Protein AF-A0A3B8SQQ2-F1 (afdb_monomer)

Secondary structure (DSSP, 8-state):
-B-SSSBHHHHHHHHHHHHHHHHHH-TTTEEEESS-TTS---TTEEEEEEEETTEEEEEEEEGGGGGG--SEE-SSPPPP----GGGGGGGGHHHHHHHT-

Foldseek 3Di:
DAPVPDDVVVVVVVVLLVVLVLCQVPQVFKEKEQAAPVRDDPPQKIKIWGQAPVGIDIDIDGVVCVVSHPHHYDHHDPHDPPDDPVCPCSSVSVVVVVVVD

Mean predicted aligned error: 3.77 Å

pLDDT: mean 93.8, std 9.69, range [54.22, 98.88]

Radius of gyration: 13.98 Å; Cα contacts (8 Å, |Δi|>4): 144; chains: 1; bounding box: 40×26×40 Å

Sequence (101 aa):
MSDGSHTFNELYYHRMVLFSIICNTNKDVAWKSWKHHDGTMYDDYFIVGINTPEGQYSYHYHKDNWNNFLVKELDFAPEWDGHKPSDIERLYSLYEFKINK

Solvent-accessible surface area (backbone atoms only — not comparable to full-atom values): 5876 Å² total; per-residue (Å²): 117,60,83,86,86,49,42,54,68,54,55,54,48,52,51,50,54,56,49,27,53,54,34,52,75,38,43,91,48,14,36,31,16,69,18,37,55,89,65,49,66,62,89,66,36,31,41,39,37,36,60,30,87,78,44,66,52,73,50,76,44,56,53,90,52,54,81,62,51,75,39,46,77,38,88,44,33,73,76,82,87,75,74,53,83,86,52,61,66,40,61,57,40,54,55,58,54,63,75,75,107

Structure (mmCIF, N/CA/C/O backbone):
data_AF-A0A3B8SQQ2-F1
#
_entry.id   AF-A0A3B8SQQ2-F1
#
loop_
_atom_site.group_PDB
_atom_site.id
_atom_site.type_symbol
_atom_site.label_atom_id
_atom_site.label_alt_id
_atom_site.label_comp_id
_atom_site.label_asym_id
_atom_site.label_entity_id
_atom_site.label_seq_id
_atom_site.pdbx_PDB_ins_code
_atom_site.Cartn_x
_atom_site.Cartn_y
_atom_site.Cartn_z
_atom_site.occupancy
_atom_site.B_iso_or_equiv
_atom_site.auth_seq_id
_atom_site.auth_comp_id
_atom_site.auth_asym_id
_atom_site.auth_atom_id
_atom_site.pdbx_PDB_model_num
ATOM 1 N N . MET A 1 1 ? 19.108 1.308 -13.943 1.00 62.34 1 MET A N 1
ATOM 2 C CA . MET A 1 1 ? 19.748 2.338 -13.094 1.00 62.34 1 MET A CA 1
ATOM 3 C C . MET A 1 1 ? 19.969 1.740 -11.705 1.00 62.34 1 MET A C 1
ATOM 5 O O . MET A 1 1 ? 19.176 0.895 -11.294 1.00 62.34 1 MET A O 1
ATOM 9 N N . SER A 1 2 ? 21.069 2.100 -11.049 1.00 81.50 2 SER A N 1
ATOM 10 C CA . SER A 1 2 ? 21.556 1.546 -9.776 1.00 81.50 2 SER A CA 1
ATOM 11 C C . SER A 1 2 ? 22.153 2.686 -8.946 1.00 81.50 2 SER A C 1
ATOM 13 O O . SER A 1 2 ? 22.601 3.671 -9.533 1.00 81.50 2 SER A O 1
ATOM 15 N N . ASP A 1 3 ? 22.162 2.558 -7.619 1.00 76.62 3 ASP A N 1
ATOM 16 C CA . ASP A 1 3 ? 22.834 3.494 -6.702 1.00 76.62 3 ASP A CA 1
ATOM 17 C C . ASP A 1 3 ? 24.338 3.188 -6.505 1.00 76.62 3 ASP A C 1
ATOM 19 O O . ASP A 1 3 ? 25.008 3.835 -5.704 1.00 76.62 3 ASP A O 1
ATOM 23 N N . GLY A 1 4 ? 24.875 2.206 -7.241 1.00 77.31 4 GLY A N 1
ATOM 24 C CA . GLY A 1 4 ? 26.248 1.713 -7.113 1.00 77.31 4 GLY A CA 1
ATOM 25 C C . GLY A 1 4 ? 26.398 0.489 -6.202 1.00 77.31 4 GLY A C 1
ATOM 26 O O . GLY A 1 4 ? 27.436 -0.163 -6.265 1.00 77.31 4 GLY A O 1
ATOM 27 N N . SER A 1 5 ? 25.372 0.143 -5.415 1.00 79.38 5 SER A N 1
ATOM 28 C CA . SER A 1 5 ? 25.329 -1.052 -4.548 1.00 79.38 5 SER A CA 1
ATOM 29 C C . SER A 1 5 ? 24.148 -1.980 -4.867 1.00 79.38 5 SER A C 1
ATOM 31 O O . SER A 1 5 ? 24.291 -3.198 -4.814 1.00 79.38 5 SER A O 1
ATOM 33 N N . HIS A 1 6 ? 23.002 -1.416 -5.249 1.00 80.50 6 HIS A N 1
ATOM 34 C CA . HIS A 1 6 ? 21.772 -2.113 -5.612 1.00 80.50 6 HIS A CA 1
ATOM 35 C C . HIS A 1 6 ? 21.163 -1.544 -6.893 1.00 80.50 6 HIS A C 1
ATOM 37 O O . HIS A 1 6 ? 21.313 -0.369 -7.246 1.00 80.50 6 HIS A O 1
ATOM 43 N N . THR A 1 7 ? 20.432 -2.381 -7.614 1.00 88.62 7 THR A N 1
ATOM 44 C CA . THR A 1 7 ? 19.522 -1.950 -8.673 1.00 88.62 7 THR A CA 1
ATOM 45 C C . THR A 1 7 ? 18.248 -1.372 -8.058 1.00 88.62 7 THR A C 1
ATOM 47 O O . THR A 1 7 ? 17.817 -1.776 -6.978 1.00 88.62 7 THR A O 1
ATOM 50 N N . PHE A 1 8 ? 17.573 -0.459 -8.763 1.00 86.94 8 PHE A N 1
ATOM 51 C CA . PHE A 1 8 ? 16.273 0.023 -8.280 1.00 86.94 8 PHE A CA 1
ATOM 52 C C . PHE A 1 8 ? 15.248 -1.104 -8.127 1.00 86.94 8 PHE A C 1
ATOM 54 O O . PHE A 1 8 ? 14.432 -1.053 -7.213 1.00 86.94 8 PHE A O 1
ATOM 61 N N . ASN A 1 9 ? 15.318 -2.141 -8.963 1.00 88.19 9 ASN A N 1
ATOM 62 C CA . ASN A 1 9 ? 14.433 -3.298 -8.858 1.00 88.19 9 ASN A CA 1
ATOM 63 C C . ASN A 1 9 ? 14.619 -4.038 -7.527 1.00 88.19 9 ASN A C 1
ATOM 65 O O . ASN A 1 9 ? 13.626 -4.399 -6.900 1.00 88.19 9 ASN A O 1
ATOM 69 N N . GLU A 1 10 ? 15.859 -4.208 -7.062 1.00 90.94 10 GLU A N 1
ATOM 70 C CA . GLU A 1 10 ? 16.138 -4.798 -5.745 1.00 90.94 10 GLU A CA 1
ATOM 71 C C . GLU A 1 10 ? 15.594 -3.924 -4.616 1.00 90.94 10 GLU A C 1
ATOM 73 O O . GLU A 1 10 ? 14.944 -4.435 -3.708 1.00 90.94 10 GLU A O 1
ATOM 78 N N . LEU A 1 11 ? 15.765 -2.602 -4.697 1.00 92.00 11 LEU A N 1
ATOM 79 C CA . LEU A 1 11 ? 15.220 -1.682 -3.694 1.00 92.00 11 LEU A CA 1
ATOM 80 C C . LEU A 1 11 ? 13.683 -1.714 -3.651 1.00 92.00 11 LEU A C 1
ATOM 82 O O . LEU A 1 11 ? 13.096 -1.759 -2.568 1.00 92.00 11 LEU A O 1
ATOM 86 N N . TYR A 1 12 ? 13.017 -1.748 -4.810 1.00 92.25 12 TYR A N 1
ATOM 87 C CA . TYR A 1 12 ? 11.562 -1.903 -4.885 1.00 92.25 12 TYR A CA 1
ATOM 88 C C . TYR A 1 12 ? 11.101 -3.253 -4.335 1.00 92.25 12 TYR A C 1
ATOM 90 O O . TYR A 1 12 ? 10.100 -3.305 -3.619 1.00 92.25 12 TYR A O 1
ATOM 98 N N . TYR A 1 13 ? 11.839 -4.325 -4.623 1.00 95.62 13 TYR A N 1
ATOM 99 C CA . TYR A 1 13 ? 11.557 -5.652 -4.091 1.00 95.62 13 TYR A CA 1
ATOM 100 C C . TYR A 1 13 ? 11.714 -5.695 -2.565 1.00 95.62 13 TYR A C 1
ATOM 102 O O . TYR A 1 13 ? 10.801 -6.140 -1.873 1.00 95.62 13 TYR A O 1
ATOM 110 N N . HIS A 1 14 ? 12.805 -5.156 -2.014 1.00 96.50 14 HIS A N 1
ATOM 111 C CA . HIS A 1 14 ? 13.004 -5.065 -0.565 1.00 96.50 14 HIS A CA 1
ATOM 112 C C . HIS A 1 14 ? 11.891 -4.259 0.104 1.00 96.50 14 HIS A C 1
ATOM 114 O O . HIS A 1 14 ? 11.316 -4.712 1.093 1.00 96.50 14 HIS A O 1
ATOM 120 N N . ARG A 1 15 ? 11.532 -3.097 -0.459 1.00 96.81 15 ARG A N 1
ATOM 121 C CA . ARG A 1 15 ? 10.428 -2.273 0.047 1.00 96.81 15 ARG A CA 1
ATOM 122 C C . ARG A 1 15 ? 9.105 -3.035 0.046 1.00 96.81 15 ARG A C 1
ATOM 124 O O . ARG A 1 15 ? 8.381 -2.979 1.035 1.00 96.81 15 ARG A O 1
ATOM 131 N N . MET A 1 16 ? 8.819 -3.774 -1.026 1.00 98.12 16 MET A N 1
ATOM 132 C CA . MET A 1 16 ? 7.631 -4.622 -1.132 1.00 98.12 16 MET A CA 1
ATOM 133 C C . MET A 1 16 ? 7.607 -5.690 -0.035 1.00 98.12 16 MET A C 1
ATOM 135 O O . MET A 1 16 ? 6.613 -5.790 0.684 1.00 98.12 16 MET A O 1
ATOM 139 N N . VAL A 1 17 ? 8.708 -6.427 0.153 1.00 98.62 17 VAL A N 1
ATOM 140 C CA . VAL A 1 17 ? 8.807 -7.465 1.191 1.00 98.62 17 VAL A CA 1
ATOM 141 C C . VAL A 1 17 ? 8.607 -6.858 2.578 1.00 98.62 17 VAL A C 1
ATOM 143 O O . VAL A 1 17 ? 7.739 -7.313 3.321 1.00 98.62 17 VAL A O 1
ATOM 146 N N . LEU A 1 18 ? 9.344 -5.800 2.921 1.00 98.38 18 LEU A N 1
ATOM 147 C CA . LEU A 1 18 ? 9.254 -5.154 4.234 1.00 98.38 18 LEU A CA 1
ATOM 148 C C . LEU A 1 18 ? 7.847 -4.612 4.510 1.00 98.38 18 LEU A C 1
ATOM 150 O O . LEU A 1 18 ? 7.287 -4.853 5.581 1.00 98.38 18 LEU A O 1
ATOM 154 N N . PHE A 1 19 ? 7.240 -3.940 3.529 1.00 98.50 19 PHE A N 1
ATOM 155 C CA . PHE A 1 19 ? 5.887 -3.414 3.675 1.00 98.50 19 PHE A CA 1
ATOM 156 C C . PHE A 1 19 ? 4.846 -4.533 3.797 1.00 98.50 19 PHE A C 1
ATOM 158 O O . PHE A 1 19 ? 3.919 -4.417 4.595 1.00 98.50 19 PHE A O 1
ATOM 165 N N . SER A 1 20 ? 5.025 -5.657 3.093 1.00 98.69 20 SER A N 1
ATOM 166 C CA . SER A 1 20 ? 4.146 -6.824 3.239 1.00 98.69 20 SER A CA 1
ATOM 167 C C . SER A 1 20 ? 4.154 -7.385 4.659 1.00 98.69 20 SER A C 1
ATOM 169 O O . SER A 1 20 ? 3.092 -7.678 5.205 1.00 98.69 20 SER A O 1
ATOM 171 N N . ILE A 1 21 ? 5.322 -7.447 5.309 1.00 98.50 21 ILE A N 1
ATOM 172 C CA . ILE A 1 21 ? 5.436 -7.877 6.706 1.00 98.50 21 ILE A CA 1
ATOM 173 C C . ILE A 1 21 ? 4.717 -6.892 7.638 1.00 98.50 21 ILE A C 1
ATOM 175 O O . ILE A 1 21 ? 3.966 -7.323 8.516 1.00 98.50 21 ILE A O 1
ATOM 179 N N . ILE A 1 22 ? 4.868 -5.581 7.427 1.00 97.88 22 ILE A N 1
ATOM 180 C CA . ILE A 1 22 ? 4.156 -4.557 8.211 1.00 97.88 22 ILE A CA 1
ATOM 181 C C . ILE A 1 22 ? 2.636 -4.713 8.061 1.00 97.88 22 ILE A C 1
ATOM 183 O O . ILE A 1 22 ? 1.927 -4.822 9.060 1.00 97.88 22 ILE A O 1
ATOM 187 N N . CYS A 1 23 ? 2.115 -4.797 6.839 1.00 98.50 23 CYS A N 1
ATOM 188 C CA . CYS A 1 23 ? 0.680 -4.965 6.602 1.00 98.50 23 CYS A CA 1
ATOM 189 C C . CYS A 1 23 ? 0.150 -6.283 7.194 1.00 98.50 23 CYS A C 1
ATOM 191 O O . CYS A 1 23 ? -0.861 -6.297 7.896 1.00 98.50 23 CYS A O 1
ATOM 193 N N . ASN A 1 24 ? 0.862 -7.394 6.988 1.00 98.44 24 ASN A N 1
ATOM 194 C CA . ASN A 1 24 ? 0.446 -8.719 7.458 1.00 98.44 24 ASN A CA 1
ATOM 195 C C . ASN A 1 24 ? 0.485 -8.870 8.988 1.00 98.44 24 ASN A C 1
ATOM 197 O O . ASN A 1 24 ? -0.175 -9.763 9.525 1.00 98.44 24 ASN A O 1
ATOM 201 N N . THR A 1 25 ? 1.240 -8.024 9.693 1.00 97.12 25 THR A N 1
ATOM 202 C CA . THR A 1 25 ? 1.289 -7.978 11.167 1.00 97.12 25 THR A CA 1
ATOM 203 C C . THR A 1 25 ? 0.288 -6.991 11.779 1.00 97.12 25 THR A C 1
ATOM 205 O O . THR A 1 25 ? 0.087 -7.008 12.993 1.00 97.12 25 THR A O 1
ATOM 208 N N . ASN A 1 26 ? -0.374 -6.171 10.957 1.00 96.81 26 ASN A N 1
ATOM 209 C CA . ASN A 1 26 ? -1.356 -5.157 11.356 1.00 96.81 26 ASN A CA 1
ATOM 210 C C . ASN A 1 26 ? -2.653 -5.302 10.530 1.00 96.81 26 ASN A C 1
ATOM 212 O O . ASN A 1 26 ? -3.174 -4.338 9.971 1.00 96.81 26 ASN A O 1
ATOM 216 N N . LYS A 1 27 ? -3.151 -6.542 10.398 1.00 96.44 27 LYS A N 1
ATOM 217 C CA . LYS A 1 27 ? -4.271 -6.912 9.503 1.00 96.44 27 LYS A CA 1
ATOM 218 C C . LYS A 1 27 ? -5.585 -6.189 9.796 1.00 96.44 27 LYS A C 1
ATOM 220 O O . LYS A 1 27 ? -6.450 -6.147 8.930 1.00 96.44 27 LYS A O 1
ATOM 225 N N . ASP A 1 28 ? -5.754 -5.685 11.011 1.00 96.06 28 ASP A N 1
ATOM 226 C CA . ASP A 1 28 ? -6.929 -4.941 11.456 1.00 96.06 28 ASP A CA 1
ATOM 227 C C . ASP A 1 28 ? -6.997 -3.527 10.868 1.00 96.06 28 ASP A C 1
ATOM 229 O O . ASP A 1 28 ? -8.090 -2.992 10.690 1.00 96.06 28 ASP A O 1
ATOM 233 N N . VAL A 1 29 ? -5.845 -2.950 10.520 1.00 96.94 29 VAL A N 1
ATOM 234 C CA . VAL A 1 29 ? -5.735 -1.590 9.970 1.00 96.94 29 VAL A CA 1
ATOM 235 C C . VAL A 1 29 ? -5.129 -1.544 8.565 1.00 96.94 29 VAL A C 1
ATOM 237 O O . VAL A 1 29 ? -5.086 -0.480 7.947 1.00 96.94 29 VAL A O 1
ATOM 240 N N . ALA A 1 30 ? -4.684 -2.685 8.037 1.00 98.50 30 ALA A N 1
ATOM 241 C CA . ALA A 1 30 ? -4.146 -2.822 6.690 1.00 98.50 30 ALA A CA 1
ATOM 242 C C . ALA A 1 30 ? -5.180 -3.366 5.694 1.00 98.50 30 ALA A C 1
ATOM 244 O O . ALA A 1 30 ? -6.058 -4.164 6.032 1.00 98.50 30 ALA A O 1
ATOM 245 N N . TRP A 1 31 ? -5.044 -2.951 4.438 1.00 98.75 31 TRP A 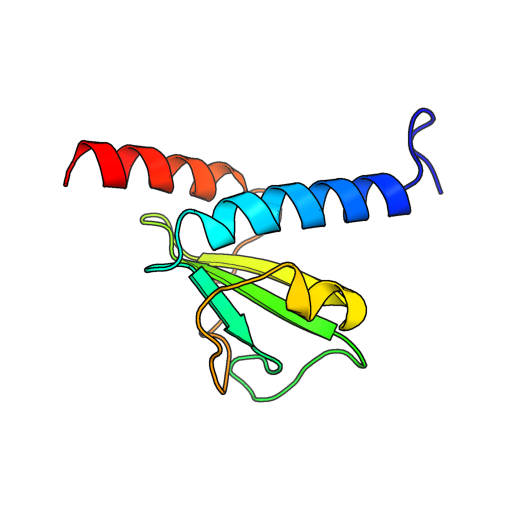N 1
ATOM 246 C CA . TRP A 1 31 ? -5.984 -3.260 3.366 1.00 98.75 31 TRP A CA 1
ATOM 247 C C . TRP A 1 31 ? -5.292 -3.296 2.001 1.00 98.75 31 TRP A C 1
ATOM 249 O O . TRP A 1 31 ? -4.236 -2.699 1.811 1.00 98.75 31 TRP A O 1
ATOM 259 N N . LYS A 1 32 ? -5.899 -3.977 1.029 1.00 98.88 32 LYS A N 1
ATOM 260 C CA . LYS A 1 32 ? -5.482 -3.963 -0.381 1.00 98.88 32 LYS A CA 1
ATOM 261 C C . LYS A 1 32 ? -6.684 -3.813 -1.307 1.00 98.88 32 LYS A C 1
ATOM 263 O O . LYS A 1 32 ? -7.787 -4.208 -0.943 1.00 98.88 32 LYS A O 1
ATOM 268 N N . SER A 1 33 ? -6.482 -3.251 -2.493 1.00 98.81 33 SER A N 1
ATOM 269 C CA . SER A 1 33 ? -7.534 -3.096 -3.500 1.00 98.81 33 SER A CA 1
ATOM 270 C C . SER A 1 33 ? -6.967 -3.085 -4.917 1.00 98.81 33 SER A C 1
ATOM 272 O O . SER A 1 33 ? -5.858 -2.607 -5.157 1.00 98.81 33 SER A O 1
ATOM 274 N N . TRP A 1 34 ? -7.765 -3.572 -5.865 1.00 98.75 34 TRP A N 1
ATOM 275 C CA . TRP A 1 34 ? -7.503 -3.453 -7.300 1.00 98.75 34 TRP A CA 1
ATOM 276 C C . TRP A 1 34 ? -7.877 -2.084 -7.873 1.00 98.75 34 TRP A C 1
ATOM 278 O O . TRP A 1 34 ? -7.602 -1.829 -9.041 1.00 98.75 34 TRP A O 1
ATOM 288 N N . LYS A 1 35 ? -8.520 -1.211 -7.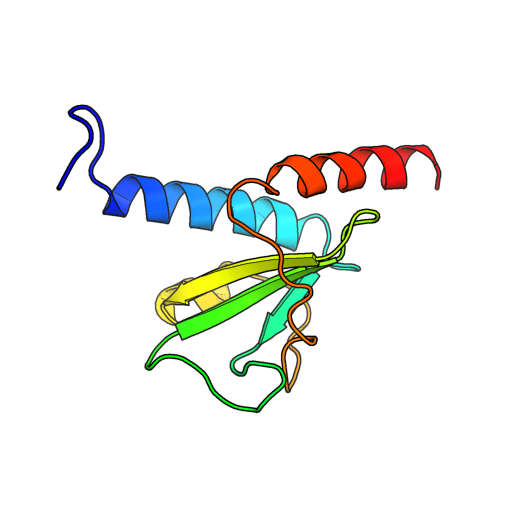090 1.00 98.69 35 LYS A N 1
ATOM 289 C CA . LYS A 1 35 ? -8.996 0.095 -7.553 1.00 98.69 35 LYS A CA 1
ATOM 290 C C . LYS A 1 35 ? -8.668 1.186 -6.548 1.00 98.69 35 LYS A C 1
ATOM 292 O O . LYS A 1 35 ? -8.726 0.979 -5.338 1.00 98.69 35 LYS A O 1
ATOM 297 N N . HIS A 1 36 ? -8.359 2.370 -7.052 1.00 98.69 36 HIS A N 1
ATOM 298 C CA . HIS A 1 36 ? -8.396 3.598 -6.271 1.00 98.69 36 HIS A CA 1
ATOM 299 C C . HIS A 1 36 ? -9.828 3.918 -5.837 1.00 98.69 36 HIS A C 1
ATOM 301 O O . HIS A 1 36 ? -10.783 3.316 -6.326 1.00 98.69 36 HIS A O 1
ATOM 307 N N . HIS A 1 37 ? -9.979 4.912 -4.965 1.00 98.50 37 HIS A N 1
ATOM 308 C CA . HIS A 1 37 ? -11.280 5.438 -4.549 1.00 98.50 37 HIS A CA 1
ATOM 309 C C . HIS A 1 37 ? -12.193 5.821 -5.731 1.00 98.50 37 HIS A C 1
ATOM 311 O O . HIS A 1 37 ? -13.389 5.554 -5.701 1.00 98.50 37 HIS A O 1
ATOM 317 N N . ASP A 1 38 ? -11.627 6.398 -6.795 1.00 98.25 38 ASP A N 1
ATOM 318 C CA . ASP A 1 38 ? -12.357 6.831 -7.996 1.00 98.25 38 ASP A CA 1
ATOM 319 C C . ASP A 1 38 ? -12.617 5.703 -9.016 1.00 98.25 38 ASP 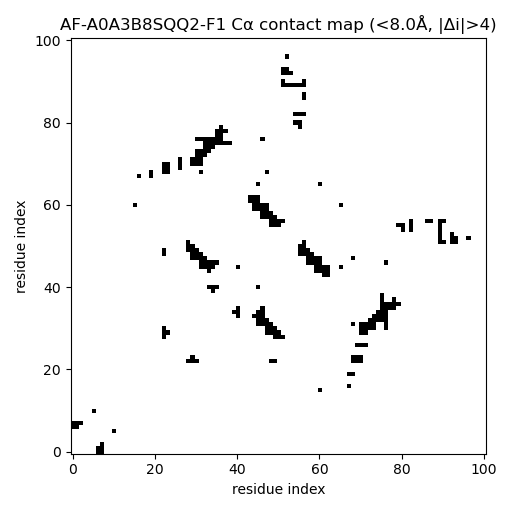A C 1
ATOM 321 O O . ASP A 1 38 ? -13.183 5.936 -10.085 1.00 98.25 38 ASP A O 1
ATOM 325 N N . GLY A 1 39 ? -12.204 4.473 -8.701 1.00 98.25 39 GLY A N 1
ATOM 326 C CA . GLY A 1 39 ? -12.3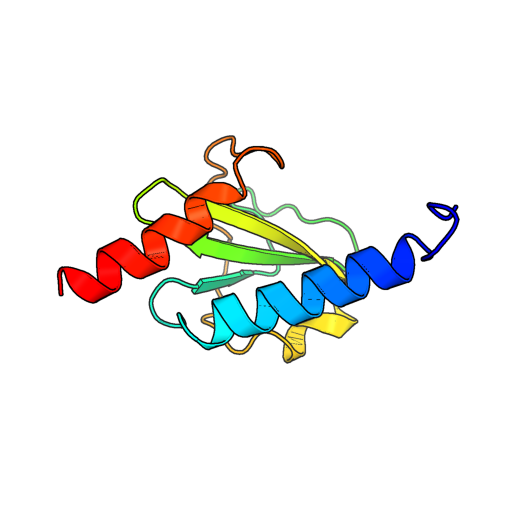55 3.305 -9.563 1.00 98.25 39 GLY A CA 1
ATOM 327 C C . GLY A 1 39 ? -11.261 3.112 -10.613 1.00 98.25 39 GLY A C 1
ATOM 328 O O . GLY A 1 39 ? -11.296 2.098 -11.313 1.00 98.25 39 GLY A O 1
ATOM 329 N N . THR A 1 40 ? -10.291 4.024 -10.714 1.00 98.19 40 THR A N 1
ATOM 330 C CA . THR A 1 40 ? -9.135 3.884 -11.613 1.00 98.19 40 THR A CA 1
ATOM 331 C C . THR A 1 40 ? -8.054 2.977 -11.016 1.00 98.19 40 THR A C 1
ATOM 333 O O . THR A 1 40 ? -8.049 2.698 -9.818 1.00 98.19 40 THR A O 1
ATOM 336 N N . MET A 1 41 ? -7.121 2.504 -11.844 1.00 98.19 41 MET A N 1
ATOM 337 C CA . MET A 1 41 ? -5.876 1.850 -11.423 1.00 98.19 41 MET A CA 1
ATOM 338 C C . MET A 1 41 ? -4.867 1.884 -12.577 1.00 98.19 41 MET A C 1
ATOM 340 O O . MET A 1 41 ? -5.257 2.069 -13.730 1.00 98.19 41 MET A O 1
ATOM 344 N N . TYR A 1 42 ? -3.580 1.704 -12.279 1.00 97.12 42 TYR A N 1
ATOM 345 C CA . TYR A 1 42 ? -2.571 1.459 -13.311 1.00 97.12 42 TYR A CA 1
ATOM 346 C C . TYR A 1 42 ? -2.664 0.016 -13.825 1.00 97.12 42 TYR A C 1
ATOM 348 O O . TYR A 1 42 ? -2.896 -0.906 -13.041 1.00 97.12 42 TYR A O 1
ATOM 356 N N . ASP A 1 43 ? -2.439 -0.191 -15.122 1.00 97.44 43 ASP A N 1
ATOM 357 C CA . ASP A 1 43 ? -2.482 -1.522 -15.737 1.00 97.44 43 ASP A CA 1
ATOM 358 C C . ASP A 1 43 ? -1.552 -2.506 -15.018 1.00 97.44 43 ASP A C 1
ATOM 360 O O . ASP A 1 43 ? -0.365 -2.238 -14.868 1.00 97.44 43 ASP A O 1
ATOM 364 N N . ASP A 1 44 ? -2.091 -3.656 -14.602 1.00 98.00 44 ASP A N 1
ATOM 365 C CA . ASP A 1 44 ? -1.390 -4.720 -13.867 1.00 98.00 44 ASP A CA 1
ATOM 366 C C . ASP A 1 44 ? -0.874 -4.357 -12.461 1.00 98.00 44 ASP A C 1
ATOM 368 O O . ASP A 1 44 ? -0.069 -5.097 -11.889 1.00 98.00 44 ASP A O 1
ATOM 372 N N . TYR A 1 45 ? -1.366 -3.279 -11.849 1.00 98.62 45 TYR A N 1
ATOM 373 C CA . TYR A 1 45 ? -1.045 -2.928 -10.463 1.00 98.62 45 TYR A CA 1
ATOM 374 C C . TYR A 1 45 ? -2.239 -3.094 -9.525 1.00 98.62 45 TYR A C 1
ATOM 376 O O . TYR A 1 45 ? -3.402 -3.112 -9.922 1.00 98.62 45 TYR A O 1
ATOM 384 N N . PHE A 1 46 ? -1.921 -3.188 -8.241 1.00 98.81 46 PHE A N 1
ATOM 385 C CA . PHE A 1 46 ? -2.855 -2.998 -7.145 1.00 98.81 46 PHE A CA 1
ATOM 386 C C . PHE A 1 46 ? -2.275 -2.000 -6.151 1.00 98.81 46 PHE A C 1
ATOM 388 O O . PHE A 1 46 ? -1.069 -1.736 -6.146 1.00 98.81 46 PHE A O 1
ATOM 395 N N . ILE A 1 47 ? -3.132 -1.482 -5.279 1.00 98.81 47 ILE A N 1
ATOM 396 C CA . ILE A 1 47 ? -2.739 -0.633 -4.161 1.00 98.81 47 ILE A CA 1
ATOM 397 C C . ILE A 1 47 ? -2.900 -1.395 -2.849 1.00 98.81 47 ILE A C 1
ATOM 399 O O . ILE A 1 47 ? -3.871 -2.122 -2.630 1.00 98.81 47 ILE A O 1
ATOM 403 N N . VAL A 1 48 ? -1.932 -1.223 -1.961 1.00 98.81 48 VAL A N 1
ATOM 404 C CA . VAL A 1 48 ? -1.975 -1.711 -0.585 1.00 98.81 48 VAL A CA 1
ATOM 405 C C . VAL A 1 48 ? -1.656 -0.564 0.348 1.00 98.81 48 VAL A C 1
ATOM 407 O O . VAL A 1 48 ? -0.727 0.206 0.102 1.00 98.81 48 VAL A O 1
ATOM 410 N N . GLY A 1 49 ? -2.433 -0.449 1.414 1.00 98.44 49 GLY A N 1
ATOM 411 C CA . GLY A 1 49 ? -2.284 0.613 2.387 1.00 98.44 49 GLY A CA 1
ATOM 412 C C . GLY A 1 49 ? -2.505 0.142 3.810 1.00 98.44 49 GLY A C 1
ATOM 413 O O . GLY A 1 49 ? -2.973 -0.966 4.083 1.00 98.44 49 GLY A O 1
ATOM 414 N N . ILE A 1 50 ? -2.120 1.013 4.728 1.00 98.44 50 ILE A N 1
ATOM 415 C CA . ILE A 1 50 ? -2.316 0.850 6.157 1.00 98.44 50 ILE A CA 1
ATOM 416 C C . ILE A 1 50 ? -2.781 2.180 6.739 1.00 98.44 50 ILE A C 1
ATOM 418 O O . ILE A 1 50 ? -2.240 3.238 6.413 1.00 98.44 50 ILE A O 1
ATOM 422 N N . ASN A 1 51 ? -3.807 2.121 7.581 1.00 97.50 51 ASN A N 1
ATOM 423 C CA . ASN A 1 51 ? -4.295 3.280 8.314 1.00 97.50 51 ASN A CA 1
ATOM 424 C C . ASN A 1 51 ? -3.479 3.398 9.602 1.00 97.50 51 ASN A C 1
ATOM 426 O O . ASN A 1 51 ? -3.600 2.550 10.488 1.00 97.50 51 ASN A O 1
ATOM 430 N N . THR A 1 52 ? -2.633 4.420 9.702 1.00 96.81 52 THR A N 1
ATOM 431 C CA . THR A 1 52 ? -1.914 4.729 10.940 1.00 96.81 52 THR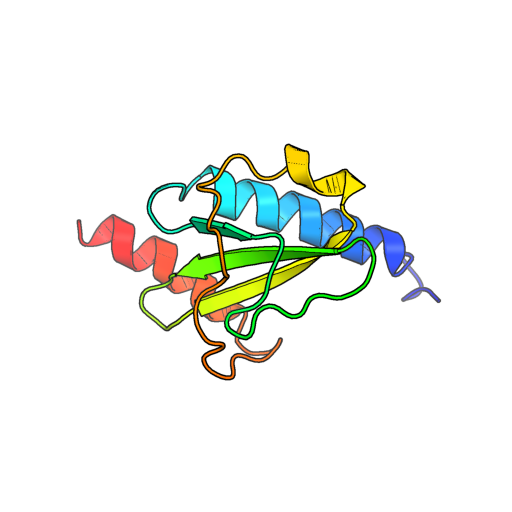 A CA 1
ATOM 432 C C . THR A 1 52 ? -2.666 5.822 11.713 1.00 96.81 52 THR A C 1
ATOM 434 O O . THR A 1 52 ? -3.490 6.533 11.126 1.00 96.81 52 THR A O 1
ATOM 437 N N . PRO A 1 53 ? -2.418 5.985 13.025 1.00 95.50 53 PRO A N 1
ATOM 438 C CA . PRO A 1 53 ? -2.950 7.117 13.789 1.00 95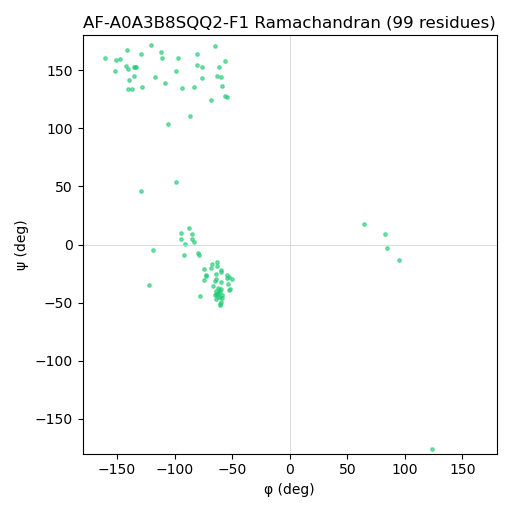.50 53 PRO A CA 1
ATOM 439 C C . PRO A 1 53 ? -2.662 8.501 13.187 1.00 95.50 53 PRO A C 1
ATOM 441 O O . PRO A 1 53 ? -3.443 9.425 13.392 1.00 95.50 53 PRO A O 1
ATOM 444 N N . GLU A 1 54 ? -1.569 8.645 12.436 1.00 96.19 54 GLU A N 1
ATOM 445 C CA . GLU A 1 54 ? -1.155 9.907 11.805 1.00 96.19 54 GLU A CA 1
ATOM 446 C C . GLU A 1 54 ? -1.631 10.064 10.350 1.00 96.19 54 GLU A C 1
ATOM 448 O O . GLU A 1 54 ? -1.276 11.031 9.673 1.00 96.19 54 GLU A O 1
ATOM 453 N N . GLY A 1 55 ? -2.435 9.125 9.853 1.00 96.38 55 GLY A N 1
ATOM 454 C CA . GLY A 1 55 ? -2.972 9.135 8.496 1.00 96.38 55 GLY A CA 1
ATOM 455 C C . GLY A 1 55 ? -2.629 7.874 7.713 1.00 96.38 55 GLY A C 1
ATOM 456 O O . GLY A 1 55 ? -2.060 6.911 8.226 1.00 96.38 55 GLY A O 1
ATOM 457 N N . GLN A 1 56 ? -3.013 7.847 6.441 1.00 96.81 56 GLN A N 1
ATOM 458 C CA . GLN A 1 56 ? -2.783 6.668 5.613 1.00 96.81 56 GLN A CA 1
ATOM 459 C C . GLN A 1 56 ? -1.343 6.637 5.101 1.00 96.81 56 GLN A C 1
ATOM 461 O O . GLN A 1 56 ? -0.694 7.674 4.939 1.00 96.81 56 GLN A O 1
ATOM 466 N N . TYR A 1 57 ? -0.858 5.433 4.808 1.00 98.25 57 TYR A N 1
ATOM 467 C CA . TYR A 1 57 ? 0.340 5.239 4.003 1.00 98.25 57 TYR A CA 1
ATOM 468 C C . TYR A 1 57 ? 0.154 4.050 3.063 1.00 98.25 57 TYR A C 1
ATOM 470 O O . TYR A 1 57 ? -0.347 3.001 3.477 1.00 98.25 57 TYR A O 1
ATOM 478 N N . SER A 1 58 ? 0.516 4.210 1.789 1.00 98.38 58 SER A N 1
ATOM 479 C CA . SER A 1 58 ? 0.201 3.222 0.755 1.00 98.38 58 SER A CA 1
ATOM 480 C C . SER A 1 58 ? 1.259 3.119 -0.339 1.00 98.38 58 SER A C 1
ATOM 482 O O . SER A 1 58 ? 2.060 4.028 -0.549 1.00 98.38 58 SER A O 1
ATOM 484 N N . TYR A 1 59 ? 1.243 1.991 -1.047 1.00 98.31 59 TYR A N 1
ATOM 485 C CA . TYR A 1 59 ? 2.077 1.741 -2.215 1.00 98.31 59 TYR A CA 1
ATOM 486 C C . TYR A 1 59 ? 1.310 0.997 -3.302 1.00 98.31 59 TYR A C 1
ATOM 488 O O . TYR A 1 59 ? 0.449 0.160 -3.021 1.00 98.31 59 TYR A O 1
ATOM 496 N N . HIS A 1 60 ? 1.722 1.235 -4.544 1.00 98.31 60 HIS A N 1
ATOM 497 C CA . HIS A 1 60 ? 1.345 0.428 -5.696 1.00 98.31 60 HIS A CA 1
ATOM 498 C C . HIS A 1 60 ? 2.388 -0.648 -5.964 1.00 98.31 60 HIS A C 1
ATOM 500 O O . HIS A 1 60 ? 3.589 -0.362 -6.005 1.00 98.31 60 HIS A O 1
ATOM 506 N N . TYR A 1 61 ? 1.928 -1.872 -6.207 1.00 98.44 61 TYR A N 1
ATOM 507 C CA . TYR A 1 61 ? 2.777 -2.987 -6.619 1.00 98.44 61 TYR A CA 1
ATOM 508 C C . TYR A 1 61 ? 2.158 -3.734 -7.797 1.00 98.44 61 TYR A C 1
ATOM 510 O O . TYR A 1 61 ? 0.941 -3.759 -7.960 1.00 98.44 61 TYR A O 1
ATOM 518 N N . HIS A 1 62 ? 3.011 -4.360 -8.608 1.00 98.12 62 HIS A N 1
ATOM 519 C CA . HIS A 1 62 ? 2.572 -5.215 -9.707 1.00 98.12 62 HIS A CA 1
ATOM 520 C C . HIS A 1 62 ? 1.785 -6.424 -9.173 1.00 98.12 62 HIS A C 1
ATOM 522 O O . HIS A 1 62 ? 2.146 -6.966 -8.120 1.00 98.12 62 HIS A O 1
ATOM 528 N N . LYS A 1 63 ? 0.762 -6.866 -9.917 1.00 98.38 63 LYS A N 1
ATOM 529 C CA . LYS A 1 63 ? -0.191 -7.940 -9.572 1.00 98.38 63 LYS A CA 1
ATOM 530 C C . LYS A 1 63 ? 0.460 -9.239 -9.102 1.00 98.38 63 LYS A C 1
ATOM 532 O O . LYS A 1 63 ? -0.104 -9.925 -8.256 1.00 98.38 63 LYS A O 1
ATOM 537 N N . ASP A 1 64 ? 1.669 -9.542 -9.570 1.00 98.06 64 ASP A N 1
ATOM 538 C CA . ASP A 1 64 ? 2.417 -10.741 -9.166 1.00 98.06 64 ASP A CA 1
ATOM 539 C C . ASP A 1 64 ? 2.703 -10.782 -7.656 1.00 98.06 64 ASP A C 1
ATOM 541 O O . ASP A 1 64 ? 2.867 -11.852 -7.075 1.00 98.06 64 ASP A O 1
ATOM 545 N N . ASN A 1 65 ? 2.715 -9.621 -6.995 1.00 98.38 65 ASN A N 1
ATOM 546 C CA . ASN A 1 65 ? 2.946 -9.506 -5.556 1.00 98.38 65 ASN A CA 1
ATOM 547 C C . ASN A 1 65 ? 1.654 -9.557 -4.726 1.00 98.38 65 ASN A C 1
ATOM 549 O O . ASN A 1 65 ? 1.720 -9.454 -3.502 1.00 98.38 65 ASN A O 1
ATOM 553 N N . TRP A 1 66 ? 0.480 -9.710 -5.349 1.00 98.62 66 TRP A N 1
ATOM 554 C CA . TRP A 1 66 ? -0.823 -9.677 -4.671 1.00 98.62 66 TRP A CA 1
ATOM 555 C C . TRP A 1 66 ? -0.914 -10.642 -3.483 1.00 98.62 66 TRP A C 1
ATOM 557 O O . TRP A 1 66 ? -1.469 -10.312 -2.431 1.00 98.62 66 TRP A O 1
ATOM 567 N N . ASN A 1 67 ? -0.335 -11.833 -3.644 1.00 98.50 67 ASN A N 1
ATOM 568 C CA . ASN A 1 67 ? -0.373 -12.899 -2.645 1.00 98.50 67 ASN A CA 1
ATOM 569 C C . ASN A 1 67 ? 0.626 -12.703 -1.494 1.00 98.50 67 ASN A C 1
ATOM 571 O O . ASN A 1 67 ? 0.521 -13.397 -0.486 1.00 98.50 67 ASN A O 1
ATOM 575 N N . ASN A 1 68 ? 1.541 -11.733 -1.591 1.00 98.56 68 ASN A N 1
ATOM 576 C CA . ASN A 1 68 ? 2.428 -11.376 -0.479 1.00 98.56 68 ASN A CA 1
ATOM 577 C C . ASN A 1 68 ? 1.674 -10.593 0.612 1.00 98.56 68 ASN A C 1
ATOM 579 O O . ASN A 1 68 ? 2.099 -10.567 1.766 1.00 98.56 68 ASN A O 1
ATOM 583 N N . PHE A 1 69 ? 0.532 -9.986 0.270 1.00 98.75 69 PHE A N 1
ATOM 584 C CA . PHE A 1 69 ? -0.295 -9.190 1.177 1.00 98.75 69 PHE A CA 1
ATOM 585 C C . PHE A 1 69 ? -1.561 -9.959 1.570 1.00 98.75 69 PHE A C 1
ATOM 587 O O . PHE A 1 69 ? -2.526 -10.056 0.810 1.00 98.75 69 PHE A O 1
ATOM 594 N N . LEU A 1 70 ? -1.565 -10.496 2.788 1.00 98.50 70 LEU A N 1
ATOM 595 C CA . LEU A 1 70 ? -2.632 -11.306 3.382 1.00 98.50 70 LEU A CA 1
ATOM 596 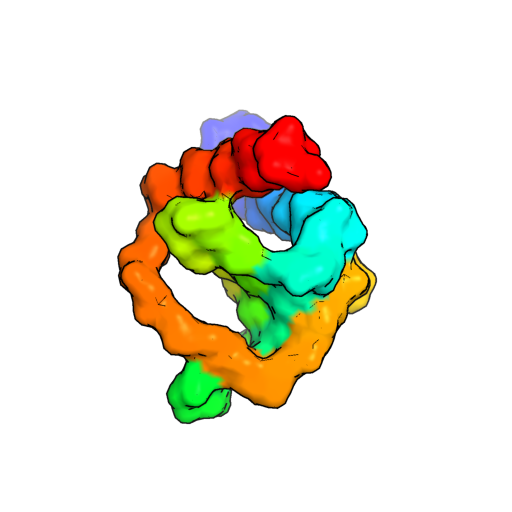C C . LEU A 1 70 ? -3.509 -10.449 4.309 1.00 98.50 70 LEU A C 1
ATOM 598 O O . LEU A 1 70 ? -3.677 -10.748 5.495 1.00 98.50 70 LEU A O 1
ATOM 602 N N . VAL A 1 71 ? -4.022 -9.350 3.761 1.00 98.69 71 VAL A N 1
ATOM 603 C CA . VAL A 1 71 ? -4.839 -8.343 4.454 1.00 98.69 71 VAL A CA 1
ATOM 604 C C . VAL A 1 71 ? -6.213 -8.219 3.803 1.00 98.69 71 VAL A C 1
ATOM 606 O O . VAL A 1 71 ? -6.455 -8.806 2.745 1.00 98.69 71 VAL A O 1
ATOM 609 N N . LYS A 1 72 ? -7.117 -7.465 4.438 1.00 98.56 72 LYS A N 1
ATOM 610 C CA . LYS A 1 72 ? -8.483 -7.265 3.948 1.00 98.56 72 LYS A CA 1
ATOM 611 C C . LYS A 1 72 ? -8.474 -6.700 2.524 1.00 98.56 72 LYS A C 1
ATOM 613 O O . LYS A 1 72 ? -7.847 -5.677 2.265 1.00 98.56 72 LYS A O 1
ATOM 618 N N . GLU A 1 73 ? -9.198 -7.353 1.624 1.00 98.75 73 GLU A N 1
ATOM 619 C CA . GLU A 1 73 ? -9.474 -6.829 0.289 1.00 98.75 73 GLU A CA 1
ATOM 620 C C . GLU A 1 73 ? -10.664 -5.864 0.341 1.00 98.75 73 GLU A C 1
ATOM 622 O O . GLU A 1 73 ? -11.663 -6.133 1.014 1.00 98.75 73 GLU A O 1
ATOM 627 N N . LEU A 1 74 ? -10.531 -4.724 -0.333 1.00 98.75 74 LEU A N 1
ATOM 628 C CA . LEU A 1 74 ? -11.571 -3.711 -0.484 1.00 98.75 74 LEU A CA 1
ATOM 629 C C . LEU A 1 74 ? -11.944 -3.567 -1.959 1.00 98.75 74 LEU A C 1
ATOM 631 O O . LEU A 1 74 ? -11.062 -3.581 -2.822 1.00 98.75 74 LEU A O 1
ATOM 635 N N . ASP A 1 75 ? -13.226 -3.319 -2.231 1.00 98.50 75 ASP A N 1
ATOM 636 C CA . ASP A 1 75 ? -13.711 -3.035 -3.589 1.00 98.50 75 ASP A CA 1
ATOM 637 C C . ASP A 1 75 ? -13.030 -1.795 -4.192 1.00 98.50 75 ASP A C 1
ATOM 639 O O . ASP A 1 75 ? -12.681 -1.786 -5.373 1.00 98.50 75 ASP A O 1
ATOM 643 N N . PHE A 1 76 ? -12.798 -0.777 -3.355 1.00 98.75 76 PHE A N 1
ATOM 644 C CA . PHE A 1 76 ? -12.078 0.453 -3.678 1.00 98.75 76 PHE A CA 1
ATOM 645 C C . PHE A 1 76 ? -11.178 0.842 -2.502 1.00 98.75 76 PHE A C 1
ATOM 647 O O . PHE A 1 76 ? -11.561 0.689 -1.337 1.00 98.75 76 PHE A O 1
ATOM 654 N N . ALA A 1 77 ? -9.984 1.351 -2.798 1.00 98.56 77 ALA A N 1
ATOM 655 C CA . ALA A 1 77 ? -9.130 1.970 -1.794 1.00 98.56 77 ALA A CA 1
ATOM 656 C C . ALA A 1 77 ? -9.821 3.195 -1.159 1.00 98.56 77 ALA A C 1
ATOM 658 O O . ALA A 1 77 ? -10.631 3.849 -1.821 1.00 98.56 77 ALA A O 1
ATOM 659 N N . PRO A 1 78 ? -9.493 3.547 0.096 1.00 98.12 78 PRO A N 1
ATOM 660 C CA . PRO A 1 78 ? -9.880 4.827 0.675 1.00 98.12 78 PRO A CA 1
ATOM 661 C C . PRO A 1 78 ? -9.398 6.012 -0.173 1.00 98.12 78 PRO A C 1
ATOM 663 O O . PRO A 1 78 ? -8.435 5.904 -0.937 1.00 98.12 78 PRO A O 1
ATOM 666 N N . GLU A 1 79 ? -10.060 7.158 -0.015 1.00 98.19 79 GLU A N 1
ATOM 667 C CA . GLU A 1 79 ? -9.625 8.401 -0.650 1.00 98.19 79 GLU A CA 1
ATOM 668 C C . GLU A 1 79 ? -8.204 8.767 -0.198 1.00 98.19 79 GLU A C 1
ATOM 670 O O . GLU A 1 79 ? -7.855 8.638 0.981 1.00 98.19 79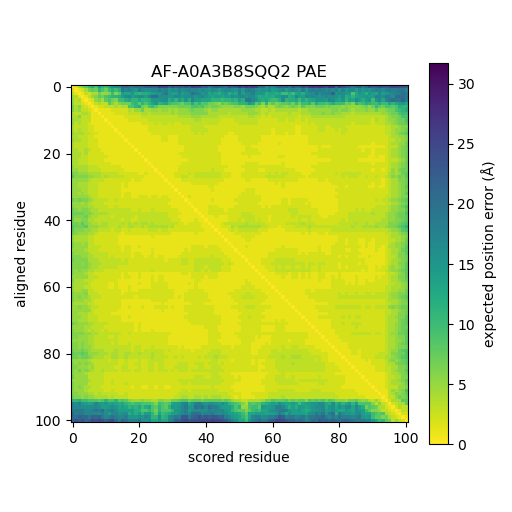 GLU A O 1
ATOM 675 N N . TRP A 1 80 ? -7.371 9.180 -1.158 1.00 97.19 80 TRP A N 1
ATOM 676 C CA . TRP A 1 80 ? -5.982 9.535 -0.895 1.00 97.19 80 TRP A CA 1
ATOM 677 C C . TRP A 1 80 ? -5.916 10.818 -0.066 1.00 97.19 80 TRP A C 1
ATOM 679 O O . TRP A 1 80 ? -6.418 11.862 -0.470 1.00 97.19 80 TRP A O 1
ATOM 689 N N . ASP A 1 81 ? -5.242 10.746 1.078 1.00 96.50 81 ASP A N 1
ATOM 690 C CA . ASP A 1 81 ? -5.115 11.850 2.035 1.00 96.50 81 ASP A CA 1
ATOM 691 C C . ASP A 1 81 ? -3.974 12.831 1.705 1.00 96.50 81 ASP A C 1
ATOM 693 O O . ASP A 1 81 ? -3.633 13.693 2.516 1.00 96.50 81 ASP A O 1
ATOM 697 N N . GLY A 1 82 ? -3.358 12.701 0.527 1.00 96.94 82 GLY A N 1
ATOM 698 C CA . GLY A 1 82 ? -2.260 13.562 0.092 1.00 96.94 82 GLY A CA 1
ATOM 699 C C . GLY A 1 82 ? -0.875 13.165 0.617 1.00 96.94 82 GLY A C 1
ATOM 700 O O . GLY A 1 82 ? 0.064 13.947 0.436 1.00 96.94 82 GLY A O 1
ATOM 701 N N . HIS A 1 83 ? -0.719 11.994 1.256 1.00 97.50 83 HIS A N 1
ATOM 702 C CA . HIS A 1 83 ? 0.580 11.558 1.780 1.00 97.50 83 HIS A CA 1
ATOM 703 C C . HIS A 1 83 ? 1.657 11.439 0.695 1.00 97.50 83 HIS A C 1
ATOM 705 O O . HIS A 1 83 ? 1.419 11.010 -0.437 1.00 97.50 83 HIS A O 1
ATOM 711 N N . LYS A 1 84 ? 2.882 11.791 1.072 1.00 97.44 84 LYS A N 1
ATOM 712 C CA . LYS A 1 84 ? 4.081 11.820 0.235 1.00 97.44 84 LYS A CA 1
ATOM 713 C C . LYS A 1 84 ? 5.072 10.740 0.665 1.00 97.44 84 LYS A C 1
ATOM 715 O O . LYS A 1 84 ? 5.004 10.245 1.788 1.00 97.44 84 LYS A O 1
ATOM 720 N N . PRO A 1 85 ? 6.082 10.423 -0.167 1.00 95.69 85 PRO A N 1
ATOM 721 C CA . PRO A 1 85 ? 7.166 9.530 0.242 1.00 95.69 85 PRO A CA 1
ATOM 722 C C . PRO A 1 85 ? 7.860 9.957 1.545 1.00 95.69 85 PRO A C 1
ATOM 724 O O . PRO A 1 85 ? 8.240 9.091 2.326 1.00 95.69 85 PRO A O 1
ATOM 727 N N . SER A 1 86 ? 7.970 11.268 1.801 1.00 96.88 86 SER A N 1
ATOM 728 C CA . SER A 1 86 ? 8.524 11.833 3.041 1.00 96.88 86 SER A CA 1
ATOM 729 C C . SER A 1 86 ? 7.728 11.481 4.299 1.00 96.88 86 SER A C 1
ATOM 731 O O . SER A 1 86 ? 8.281 11.549 5.387 1.00 96.88 86 SER A O 1
ATOM 733 N N . ASP A 1 87 ? 6.469 11.062 4.162 1.00 97.69 87 ASP A N 1
ATOM 734 C CA . ASP A 1 87 ? 5.586 10.750 5.291 1.00 97.69 87 ASP A CA 1
ATOM 735 C C . ASP A 1 87 ? 5.738 9.293 5.762 1.00 97.69 87 ASP A C 1
ATOM 737 O O . ASP A 1 87 ? 4.904 8.780 6.504 1.00 97.69 87 ASP A O 1
ATOM 741 N N . ILE A 1 88 ? 6.803 8.603 5.335 1.00 96.94 88 ILE A N 1
ATOM 742 C CA . ILE A 1 88 ? 7.110 7.215 5.718 1.00 96.94 88 ILE A CA 1
ATOM 743 C C . ILE A 1 88 ? 7.159 7.018 7.242 1.00 96.94 88 ILE A C 1
ATOM 745 O O . ILE A 1 88 ? 6.838 5.940 7.742 1.00 96.94 88 ILE A O 1
ATOM 749 N N . GLU A 1 89 ? 7.509 8.067 7.987 1.00 96.31 89 GLU A N 1
ATOM 750 C CA . GLU A 1 89 ? 7.601 8.053 9.449 1.00 96.31 89 GLU A CA 1
ATOM 751 C C . GLU A 1 89 ? 6.241 7.878 10.139 1.00 96.31 89 GLU A C 1
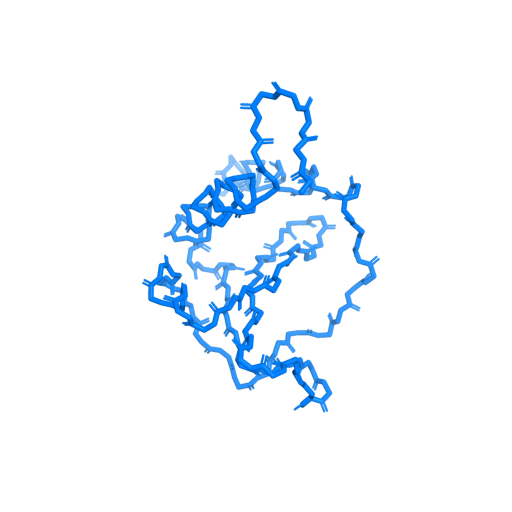ATOM 753 O O . GLU A 1 89 ? 6.207 7.396 11.270 1.00 96.31 89 GLU A O 1
ATOM 758 N N . ARG A 1 90 ? 5.116 8.098 9.435 1.00 96.50 90 ARG A N 1
ATOM 759 C CA . ARG A 1 90 ? 3.767 7.775 9.939 1.00 96.50 90 ARG A CA 1
ATOM 760 C C . ARG A 1 90 ? 3.638 6.323 10.385 1.00 96.50 90 ARG A C 1
ATOM 762 O O . ARG A 1 90 ? 2.799 6.016 11.230 1.00 96.50 90 ARG A O 1
ATOM 769 N N . LEU A 1 91 ? 4.448 5.414 9.835 1.00 96.44 91 LEU A N 1
ATOM 770 C CA . LEU A 1 91 ? 4.474 4.008 10.242 1.00 96.44 91 LEU A CA 1
ATOM 771 C C . LEU A 1 91 ? 4.928 3.819 11.698 1.00 96.44 91 LEU A C 1
ATOM 773 O O . LEU A 1 91 ? 4.528 2.833 12.317 1.00 96.44 91 LEU A O 1
ATOM 777 N N . TYR A 1 92 ? 5.705 4.742 12.276 1.00 95.38 92 TYR A N 1
ATOM 778 C CA . TYR A 1 92 ? 6.111 4.656 13.683 1.00 95.38 92 TYR A CA 1
ATOM 779 C C . TYR A 1 92 ? 4.921 4.766 14.643 1.00 95.38 92 TYR A C 1
ATOM 781 O O . TYR A 1 92 ? 4.901 4.080 15.667 1.00 95.38 92 TYR A O 1
ATOM 789 N N . SER A 1 93 ? 3.875 5.509 14.270 1.00 95.12 93 SER A N 1
ATOM 790 C CA . SER A 1 93 ? 2.658 5.634 15.084 1.00 95.12 93 SER A CA 1
ATOM 791 C C . SER A 1 93 ? 1.900 4.305 15.272 1.00 95.12 93 SER A C 1
ATOM 793 O O . SER A 1 93 ? 1.104 4.164 16.202 1.00 95.12 93 SER A O 1
ATOM 795 N N . LEU A 1 94 ? 2.198 3.270 14.470 1.00 92.06 94 LEU A N 1
ATOM 796 C CA . LEU A 1 94 ? 1.679 1.911 14.682 1.00 92.06 94 LEU A CA 1
ATOM 797 C C . LEU A 1 94 ? 2.176 1.287 15.998 1.00 92.06 94 LEU A C 1
ATOM 799 O O . LEU A 1 94 ? 1.478 0.453 16.577 1.00 92.06 94 LEU A O 1
ATOM 803 N N . TYR A 1 95 ? 3.367 1.664 16.475 1.00 84.94 95 TYR A N 1
ATOM 804 C CA . TYR A 1 95 ? 3.910 1.183 17.749 1.00 84.94 95 TYR A CA 1
ATOM 805 C C . TYR A 1 95 ? 3.280 1.908 18.936 1.00 84.94 95 TYR A C 1
ATOM 807 O O . TYR A 1 95 ? 2.877 1.265 19.904 1.00 84.94 95 TYR A O 1
ATOM 815 N N . GLU A 1 96 ? 3.139 3.229 18.843 1.00 71.69 96 GLU A N 1
ATOM 816 C CA . GLU A 1 96 ? 2.539 4.052 19.898 1.00 71.69 96 GLU A CA 1
ATOM 817 C C . GLU A 1 96 ? 1.080 3.663 20.150 1.00 71.69 96 GLU A C 1
ATOM 819 O O . GLU A 1 96 ? 0.642 3.571 21.296 1.00 71.69 96 GLU A O 1
ATOM 824 N N . PHE A 1 97 ? 0.341 3.327 19.089 1.00 64.75 97 PHE A N 1
ATOM 825 C CA . PHE A 1 97 ? -1.021 2.817 19.214 1.00 64.75 97 PHE A CA 1
ATOM 826 C C . PHE A 1 97 ? -1.099 1.497 19.991 1.00 64.75 97 PHE A C 1
ATOM 828 O O . PHE A 1 97 ? -2.009 1.307 20.793 1.00 64.75 97 PHE A O 1
ATOM 835 N N . LYS A 1 98 ? -0.141 0.583 19.784 1.00 65.50 98 LYS A N 1
ATOM 836 C CA . LYS A 1 98 ? -0.126 -0.724 20.462 1.00 65.50 98 LYS A CA 1
ATOM 837 C C . LYS A 1 98 ? 0.250 -0.638 21.938 1.00 65.50 98 LYS A C 1
ATOM 839 O O . LYS A 1 98 ? -0.158 -1.508 22.693 1.00 65.50 98 LYS A O 1
ATOM 844 N N . ILE A 1 99 ? 1.020 0.370 22.344 1.00 65.62 99 ILE A N 1
ATOM 845 C CA . ILE A 1 99 ? 1.377 0.588 23.757 1.00 65.62 99 ILE A CA 1
ATOM 846 C C . ILE A 1 99 ? 0.181 1.147 24.543 1.00 65.62 99 ILE A C 1
ATOM 848 O O . ILE A 1 99 ? 0.038 0.871 25.730 1.00 65.62 99 ILE A O 1
ATOM 852 N N . ASN A 1 100 ? -0.685 1.912 23.877 1.00 57.28 100 ASN A N 1
ATOM 853 C CA . ASN A 1 100 ? -1.807 2.615 24.498 1.00 57.28 100 ASN A CA 1
ATOM 854 C C . ASN A 1 100 ? -3.141 1.839 24.455 1.00 57.28 100 ASN A C 1
ATOM 856 O O . ASN A 1 100 ? -4.185 2.417 24.767 1.00 57.28 100 ASN A O 1
ATOM 860 N N . LYS A 1 101 ? -3.126 0.562 24.056 1.00 54.22 101 LYS A N 1
ATOM 861 C CA . LYS A 1 101 ? -4.299 -0.320 23.962 1.00 54.22 101 LYS A CA 1
ATOM 862 C C . LYS A 1 101 ? -4.189 -1.470 24.955 1.00 54.22 101 LYS A C 1
ATOM 864 O O . LYS A 1 101 ? -5.232 -1.802 25.557 1.00 54.22 101 LYS A O 1
#

Nearest PDB structures (foldseek):
  9c57-assembly1_C  TM=4.668E-01  e=6.554E-01  Homo sapiens
  6igm-assembly1_A  TM=4.177E-01  e=9.739E-01  Homo sapiens
  5oaf-assembly1_C  TM=4.897E-01  e=1.447E+00  Homo sapiens
  5vo8-assembly1_D  TM=3.796E-01  e=2.150E+00  Thermus thermophilus HB8
  5njt-assembly1_x  TM=2.904E-01  e=2.621E+00  Bacillus subtilis subsp. subtilis str. 168